Protein AF-A0A6A4Y5K9-F1 (afdb_monomer_lite)

Foldseek 3Di:
DDDDDDDDDDDDDDPDDDPDPVVVVVVVVVVVVVVCVVVVVVVVVVVVCVVQVQLVVDPNSDGPDDCLAPVQLVLQLVQVVCQPDVDDDDDCPDPVNDDPDDSPDPDRDHDHDPVSVVCCVPPPCPDPVSVVVVVVPDDPVCVVVPPDQDQAPDPVSPHGRHPDPVVNVVVVVD

Organism: NCBI:txid120398

Structure (mmCIF, N/CA/C/O backbone):
data_AF-A0A6A4Y5K9-F1
#
_entry.id   AF-A0A6A4Y5K9-F1
#
loop_
_atom_site.group_PDB
_atom_site.id
_atom_site.type_symbol
_atom_site.label_atom_id
_atom_site.label_alt_id
_atom_site.label_comp_id
_atom_site.label_asym_id
_atom_site.label_entity_id
_atom_site.label_seq_id
_atom_site.pdbx_PDB_ins_code
_atom_site.Cartn_x
_atom_site.Cartn_y
_atom_site.Cartn_z
_atom_site.occupancy
_atom_site.B_iso_or_equiv
_atom_site.auth_seq_id
_atom_site.auth_comp_id
_atom_site.auth_asym_id
_atom_site.auth_atom_id
_atom_site.pdbx_PDB_model_num
ATOM 1 N N . MET A 1 1 ? 105.546 -5.698 -70.465 1.00 41.09 1 MET A N 1
ATOM 2 C CA . MET A 1 1 ? 105.739 -4.348 -69.888 1.00 41.09 1 MET A CA 1
ATOM 3 C C . MET A 1 1 ? 104.359 -3.714 -69.902 1.00 41.09 1 MET A C 1
ATOM 5 O O . MET A 1 1 ? 103.814 -3.611 -70.984 1.00 41.09 1 MET A O 1
ATOM 9 N N . THR A 1 2 ? 103.658 -3.459 -68.803 1.00 39.28 2 THR A N 1
ATOM 10 C CA . THR A 1 2 ? 104.093 -3.050 -67.459 1.00 39.28 2 THR A CA 1
ATOM 11 C C . THR A 1 2 ? 102.957 -3.345 -66.461 1.00 39.28 2 THR A C 1
ATOM 13 O O . THR A 1 2 ? 101.793 -3.422 -66.842 1.00 39.28 2 THR A O 1
ATOM 16 N N . GLN A 1 3 ? 103.323 -3.563 -65.200 1.00 46.34 3 GLN A N 1
ATOM 17 C CA . GLN A 1 3 ? 102.483 -3.958 -64.063 1.00 46.34 3 GLN A CA 1
ATOM 18 C C . GLN A 1 3 ? 101.827 -2.758 -63.336 1.00 46.34 3 GLN A C 1
ATOM 20 O O . GLN A 1 3 ? 102.515 -1.760 -63.149 1.00 46.34 3 GLN A O 1
ATOM 25 N N . VAL A 1 4 ? 100.611 -2.990 -62.784 1.00 45.34 4 VAL A N 1
ATOM 26 C CA . VAL A 1 4 ? 100.118 -2.595 -61.419 1.00 45.34 4 VAL A CA 1
ATOM 27 C C . VAL A 1 4 ? 99.757 -1.093 -61.205 1.00 45.34 4 VAL A C 1
ATOM 29 O O . VAL A 1 4 ? 100.346 -0.268 -61.895 1.00 45.34 4 VAL A O 1
ATOM 32 N N . PRO A 1 5 ? 98.837 -0.670 -60.283 1.00 52.22 5 PRO A N 1
ATOM 33 C CA . PRO A 1 5 ? 98.146 -1.394 -59.196 1.00 52.22 5 PRO A CA 1
ATOM 34 C C . PRO A 1 5 ? 96.610 -1.268 -59.088 1.00 52.22 5 PRO A C 1
ATOM 36 O O . PRO A 1 5 ? 95.956 -0.359 -59.588 1.00 52.22 5 PRO A O 1
ATOM 39 N N . THR A 1 6 ? 96.091 -2.196 -58.288 1.00 55.81 6 THR A N 1
ATOM 40 C CA . THR A 1 6 ? 94.807 -2.243 -57.580 1.00 55.81 6 THR A CA 1
ATOM 41 C C . THR A 1 6 ? 94.675 -1.135 -56.520 1.00 55.81 6 THR A C 1
ATOM 43 O O . THR A 1 6 ? 95.623 -0.886 -55.777 1.00 55.81 6 THR A O 1
ATOM 46 N N . ILE A 1 7 ? 93.478 -0.553 -56.372 1.00 52.72 7 ILE A N 1
ATOM 47 C CA . ILE A 1 7 ? 93.057 0.242 -55.202 1.00 52.72 7 ILE A CA 1
ATOM 48 C C . ILE A 1 7 ? 91.777 -0.398 -54.632 1.00 52.72 7 ILE A C 1
ATOM 50 O O . ILE A 1 7 ? 90.826 -0.635 -55.373 1.00 52.72 7 ILE A O 1
ATOM 54 N N . GLN A 1 8 ? 91.778 -0.712 -53.332 1.00 55.00 8 GLN A N 1
ATOM 55 C CA . GLN A 1 8 ? 90.598 -1.107 -52.545 1.00 55.00 8 GLN A CA 1
ATOM 56 C C . GLN A 1 8 ? 90.021 0.094 -51.770 1.00 55.00 8 GLN A C 1
ATOM 58 O O . GLN A 1 8 ? 90.760 1.031 -51.479 1.00 55.00 8 GLN A O 1
ATOM 63 N N . ALA A 1 9 ? 88.755 -0.061 -51.342 1.00 48.28 9 ALA A N 1
ATOM 64 C CA . ALA A 1 9 ? 87.903 0.765 -50.458 1.00 48.28 9 ALA A CA 1
ATOM 65 C C . ALA A 1 9 ? 86.833 1.559 -51.237 1.00 48.28 9 ALA A C 1
ATOM 67 O O . ALA A 1 9 ? 87.146 2.132 -52.269 1.00 48.28 9 ALA A O 1
ATOM 68 N N . SER A 1 10 ? 85.552 1.602 -50.856 1.00 43.12 10 SER A N 1
ATOM 69 C CA . SER A 1 10 ? 84.905 1.465 -49.544 1.00 43.12 10 SER A CA 1
ATOM 70 C C . SER A 1 10 ? 83.624 0.616 -49.615 1.00 43.12 10 SER A C 1
ATOM 72 O O . SER A 1 10 ? 82.923 0.599 -50.623 1.00 43.12 10 SER A O 1
ATOM 74 N N . GLN A 1 11 ? 83.304 -0.098 -48.532 1.00 53.06 11 GLN A N 1
ATOM 75 C CA . GLN A 1 11 ? 81.946 -0.590 -48.299 1.00 53.06 11 GLN A CA 1
ATOM 76 C C . GLN A 1 11 ? 81.103 0.602 -47.847 1.00 53.06 11 GLN A C 1
ATOM 78 O O . GLN A 1 11 ? 81.235 1.041 -46.707 1.00 53.06 11 GLN A O 1
ATOM 83 N N . ASP A 1 12 ? 80.267 1.128 -48.736 1.00 51.44 12 ASP A N 1
ATOM 84 C CA . ASP A 1 12 ? 79.257 2.100 -48.340 1.00 51.44 12 ASP A CA 1
ATOM 85 C C . ASP A 1 12 ? 78.170 1.362 -47.551 1.00 51.44 12 ASP A C 1
ATOM 87 O O . ASP A 1 12 ? 77.472 0.475 -48.049 1.00 51.44 12 ASP A O 1
ATOM 91 N N . GLU A 1 13 ? 78.101 1.702 -46.269 1.00 56.97 13 GLU A N 1
ATOM 92 C CA . GLU A 1 13 ? 77.094 1.270 -45.314 1.00 56.97 13 GLU A CA 1
ATOM 93 C C . GLU A 1 13 ? 75.697 1.553 -45.883 1.00 56.97 13 GLU A C 1
ATOM 95 O O . GLU A 1 13 ? 75.308 2.699 -46.118 1.00 56.97 13 GLU A O 1
ATOM 100 N N . VAL A 1 14 ? 74.940 0.486 -46.150 1.00 57.69 14 VAL A N 1
ATOM 101 C CA . VAL A 1 14 ? 73.551 0.573 -46.606 1.00 57.69 14 VAL A CA 1
ATOM 102 C C . VAL A 1 14 ? 72.734 1.250 -45.506 1.00 57.69 14 VAL A C 1
ATOM 104 O O . VAL A 1 14 ? 72.374 0.628 -44.508 1.00 57.69 14 VAL A O 1
ATOM 107 N N . LEU A 1 15 ? 72.429 2.532 -45.701 1.00 56.19 15 LEU A N 1
ATOM 108 C CA . LEU A 1 15 ? 71.547 3.314 -44.841 1.00 56.19 15 LEU A CA 1
ATOM 109 C C . LEU A 1 15 ? 70.134 2.708 -44.870 1.00 56.19 15 LEU A C 1
ATOM 111 O O . LEU A 1 15 ? 69.336 2.980 -45.769 1.00 56.19 15 LEU A O 1
ATOM 115 N N . THR A 1 16 ? 69.803 1.870 -43.886 1.00 65.19 16 THR A N 1
ATOM 116 C CA . THR A 1 16 ? 68.438 1.360 -43.720 1.00 65.19 16 THR A CA 1
ATOM 117 C C . THR A 1 16 ? 67.509 2.495 -43.272 1.00 65.19 16 THR A C 1
ATOM 119 O O . THR A 1 16 ? 67.818 3.164 -42.282 1.00 65.19 16 THR A O 1
ATOM 122 N N . PRO A 1 17 ? 66.366 2.728 -43.944 1.00 62.72 17 PRO A N 1
ATOM 123 C CA . PRO A 1 17 ? 65.445 3.795 -43.568 1.00 62.72 17 PRO A CA 1
ATOM 124 C C . PRO A 1 17 ? 64.801 3.521 -42.195 1.00 62.72 17 PRO A C 1
ATOM 126 O O . PRO A 1 17 ? 64.526 2.365 -41.859 1.00 62.72 17 PRO A O 1
ATOM 129 N N . PRO A 1 18 ? 64.515 4.562 -41.390 1.00 60.66 18 PRO A N 1
ATOM 130 C CA . PRO A 1 18 ? 63.987 4.386 -40.043 1.00 60.66 18 PRO A CA 1
ATOM 131 C C . PRO A 1 18 ? 62.554 3.816 -40.066 1.00 60.66 18 PRO A C 1
ATOM 133 O O . PRO A 1 18 ? 61.700 4.321 -40.801 1.00 60.66 18 PRO A O 1
ATOM 136 N N . PRO A 1 19 ? 62.218 2.824 -39.220 1.00 59.88 19 PRO A N 1
ATOM 137 C CA . PRO A 1 19 ? 60.857 2.305 -39.107 1.00 59.88 19 PRO A CA 1
ATOM 138 C C . PRO A 1 19 ? 59.984 3.253 -38.262 1.00 59.88 19 PRO A C 1
ATOM 140 O O . PRO A 1 19 ? 59.742 3.004 -37.082 1.00 59.88 19 PRO A O 1
ATOM 143 N N . SER A 1 20 ? 59.507 4.366 -38.832 1.00 57.56 20 SER A N 1
ATOM 144 C CA . SER A 1 20 ? 58.765 5.394 -38.070 1.00 57.56 20 SER A CA 1
ATOM 145 C C . SER A 1 20 ? 57.288 5.569 -38.458 1.00 57.56 20 SER A C 1
ATOM 147 O O . SER A 1 20 ? 56.486 6.006 -37.633 1.00 57.56 20 SER A O 1
ATOM 149 N N . THR A 1 21 ? 56.859 5.160 -39.653 1.00 59.59 21 THR A N 1
ATOM 150 C CA . THR A 1 21 ? 55.496 5.428 -40.161 1.00 59.59 21 THR A CA 1
ATOM 151 C C . THR A 1 21 ? 54.442 4.418 -39.695 1.00 59.59 21 THR A C 1
ATOM 153 O O . THR A 1 21 ? 53.303 4.781 -39.391 1.00 59.59 21 THR A O 1
ATOM 156 N N . THR A 1 22 ? 54.798 3.138 -39.572 1.00 60.94 22 THR A N 1
ATOM 157 C CA . THR A 1 22 ? 53.847 2.059 -39.235 1.00 60.94 22 THR A CA 1
ATOM 158 C C . THR A 1 22 ? 53.413 2.087 -37.766 1.00 60.94 22 THR A C 1
ATOM 160 O O . THR A 1 22 ? 52.283 1.710 -37.447 1.00 60.94 22 THR A O 1
ATOM 163 N N . ARG A 1 23 ? 54.289 2.567 -36.871 1.00 65.31 23 ARG A N 1
ATOM 164 C CA . ARG A 1 23 ? 54.019 2.714 -35.430 1.00 65.31 23 ARG A CA 1
ATOM 165 C C . ARG A 1 23 ? 52.990 3.813 -35.163 1.00 65.31 23 ARG A C 1
ATOM 167 O O . ARG A 1 23 ? 52.046 3.586 -34.411 1.00 65.31 23 ARG A O 1
ATOM 174 N N . ASN A 1 24 ? 53.113 4.946 -35.855 1.00 72.62 24 ASN A N 1
ATOM 175 C CA . ASN A 1 24 ? 52.192 6.076 -35.723 1.00 72.62 24 ASN A CA 1
ATOM 176 C C . ASN A 1 24 ? 50.777 5.703 -36.186 1.00 72.62 24 ASN A C 1
ATOM 178 O O . ASN A 1 24 ? 49.816 5.957 -35.468 1.00 72.62 24 ASN A O 1
ATOM 182 N N . ARG A 1 25 ? 50.629 4.985 -37.312 1.00 79.50 25 ARG A N 1
ATOM 183 C CA . ARG A 1 25 ? 49.310 4.515 -37.784 1.00 79.50 25 ARG A CA 1
ATOM 184 C C . ARG A 1 25 ? 48.606 3.604 -36.771 1.00 79.50 25 ARG A C 1
ATOM 186 O O . ARG A 1 25 ? 47.407 3.743 -36.555 1.00 79.50 25 ARG A O 1
ATOM 193 N N . ARG A 1 26 ? 49.342 2.687 -36.131 1.00 81.62 26 ARG A N 1
ATOM 194 C CA . ARG A 1 26 ? 48.795 1.786 -35.098 1.00 81.62 26 ARG A CA 1
ATOM 195 C C . ARG A 1 26 ? 48.367 2.545 -33.838 1.00 81.62 26 ARG A C 1
ATOM 197 O O . ARG A 1 26 ? 47.316 2.232 -33.287 1.00 81.62 26 ARG A O 1
ATOM 204 N N . LEU A 1 27 ? 49.137 3.558 -33.433 1.00 82.06 27 LEU A N 1
ATOM 205 C CA . LEU A 1 27 ? 48.790 4.460 -32.329 1.00 82.06 27 LEU A CA 1
ATOM 206 C C . LEU A 1 27 ? 47.502 5.238 -32.624 1.00 82.06 27 LEU A 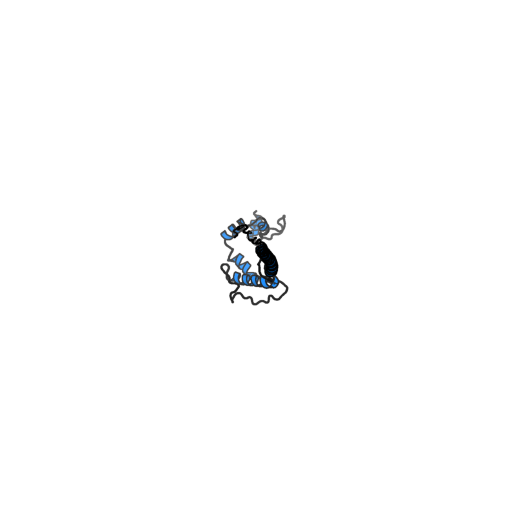C 1
ATOM 208 O O . LEU A 1 27 ? 46.583 5.197 -31.812 1.00 82.06 27 LEU A O 1
ATOM 212 N N . TYR A 1 28 ? 47.380 5.858 -33.802 1.00 86.88 28 TYR A N 1
ATOM 213 C CA . TYR A 1 28 ? 46.161 6.584 -34.181 1.00 86.88 28 TYR A CA 1
ATOM 214 C C . TYR A 1 28 ? 44.924 5.676 -34.233 1.00 86.88 28 TYR A C 1
ATOM 216 O O . TYR A 1 28 ? 43.871 6.058 -33.731 1.00 86.88 28 TYR A O 1
ATOM 224 N N . ILE A 1 29 ? 45.042 4.453 -34.765 1.00 90.50 29 ILE A N 1
ATOM 225 C CA . ILE A 1 29 ? 43.941 3.471 -34.751 1.00 90.50 29 ILE A CA 1
ATOM 226 C C . ILE A 1 29 ? 43.542 3.113 -33.310 1.00 90.50 29 ILE A C 1
ATOM 228 O O . ILE A 1 29 ? 42.354 3.015 -33.008 1.00 90.50 29 ILE A O 1
ATOM 232 N N . GLY A 1 30 ? 44.516 2.937 -32.411 1.00 90.12 30 GLY A N 1
ATOM 233 C CA . GLY A 1 30 ? 44.261 2.702 -30.988 1.00 90.12 30 GLY A CA 1
ATOM 234 C C . GLY A 1 30 ? 43.508 3.857 -30.323 1.00 90.12 30 GLY A C 1
ATOM 235 O O . GLY A 1 30 ? 42.524 3.618 -29.626 1.00 90.12 30 GLY A O 1
ATOM 236 N N . VAL A 1 31 ? 43.915 5.100 -30.601 1.00 93.12 31 VAL A N 1
ATOM 237 C CA . VAL A 1 31 ? 43.267 6.318 -30.084 1.00 93.12 31 VAL A CA 1
ATOM 238 C C . VAL A 1 31 ? 41.817 6.420 -30.558 1.00 93.12 31 VAL A C 1
ATOM 240 O O . VAL A 1 31 ? 40.924 6.617 -29.737 1.00 93.12 31 VAL A O 1
ATOM 243 N N . TRP A 1 32 ? 41.553 6.212 -31.851 1.00 95.50 32 TRP A N 1
ATOM 244 C CA . TRP A 1 32 ? 40.189 6.247 -32.391 1.00 95.50 32 TRP A CA 1
ATOM 245 C C . TRP A 1 32 ? 39.291 5.155 -31.811 1.00 95.50 32 TRP A C 1
ATOM 247 O O . TRP A 1 32 ? 38.136 5.424 -31.489 1.00 95.50 32 TRP A O 1
ATOM 257 N N . ARG A 1 33 ? 39.815 3.937 -31.623 1.00 96.00 33 ARG A N 1
ATOM 258 C CA . ARG A 1 33 ? 39.072 2.850 -30.966 1.00 96.00 33 ARG A CA 1
ATOM 259 C C . ARG A 1 33 ? 38.735 3.190 -29.517 1.00 96.00 33 ARG A C 1
ATOM 261 O O . ARG A 1 33 ? 37.613 2.934 -29.094 1.00 96.00 33 ARG A O 1
ATOM 268 N N . GLY A 1 34 ? 39.676 3.782 -28.780 1.00 95.62 34 GLY A N 1
ATOM 269 C CA . GLY A 1 34 ? 39.446 4.249 -27.413 1.00 95.62 34 GLY A CA 1
ATOM 270 C C . GLY A 1 34 ? 38.386 5.349 -27.352 1.00 95.62 34 GLY A C 1
ATOM 271 O O . GLY A 1 34 ? 37.455 5.260 -26.558 1.00 95.62 34 GLY A O 1
ATOM 272 N N . PHE A 1 35 ? 38.473 6.340 -28.242 1.00 96.94 35 PHE A N 1
ATOM 273 C CA . PHE A 1 35 ? 37.487 7.416 -28.325 1.00 96.94 35 PHE A CA 1
ATOM 274 C C . PHE A 1 35 ? 36.087 6.888 -28.663 1.00 96.94 35 PHE A C 1
ATOM 276 O O . PHE A 1 35 ? 35.125 7.211 -27.971 1.00 96.94 35 PHE A O 1
ATOM 283 N N . ALA A 1 36 ? 35.976 6.019 -29.672 1.00 97.06 36 ALA A N 1
ATOM 284 C CA . ALA A 1 36 ? 34.712 5.391 -30.048 1.00 97.06 36 ALA A CA 1
ATOM 285 C C . ALA A 1 36 ? 34.126 4.544 -28.907 1.00 97.06 36 ALA A C 1
ATOM 287 O O . ALA A 1 36 ? 32.920 4.579 -28.680 1.00 97.06 36 ALA A O 1
ATOM 288 N N . TYR A 1 37 ? 34.972 3.827 -28.161 1.00 97.25 37 TYR A N 1
ATOM 289 C CA . TYR A 1 37 ? 34.548 3.061 -26.990 1.00 97.25 37 TYR A CA 1
ATOM 290 C C . TYR A 1 37 ? 33.982 3.960 -25.884 1.00 97.25 37 TYR A C 1
ATOM 292 O O . TYR A 1 37 ? 32.905 3.675 -25.362 1.00 97.25 37 TYR A O 1
ATOM 300 N N . VAL A 1 38 ? 34.671 5.055 -25.541 1.00 98.06 38 VAL A N 1
ATOM 301 C CA . VAL A 1 38 ? 34.215 5.990 -24.498 1.00 98.06 38 VAL A CA 1
ATOM 302 C C . VAL A 1 38 ? 32.925 6.687 -24.923 1.00 98.06 38 VAL A C 1
ATOM 304 O O . VAL A 1 38 ? 31.975 6.727 -24.144 1.00 98.06 38 VAL A O 1
ATOM 307 N N . LEU A 1 39 ? 32.856 7.180 -26.163 1.00 98.00 39 LEU A N 1
ATOM 308 C CA . LEU A 1 39 ? 31.658 7.835 -26.684 1.00 98.00 39 LEU A CA 1
ATOM 309 C C . LEU A 1 39 ? 30.472 6.865 -26.741 1.00 98.00 39 LEU A C 1
ATOM 311 O O . LEU A 1 39 ? 29.385 7.205 -26.286 1.00 98.00 39 LEU A O 1
ATOM 315 N N . GLY A 1 40 ? 30.692 5.644 -27.234 1.00 98.19 40 GLY A N 1
ATOM 316 C CA . GLY A 1 40 ? 29.677 4.594 -27.243 1.00 98.19 40 GLY A CA 1
ATOM 317 C C . GLY A 1 40 ? 29.202 4.241 -25.835 1.00 98.19 40 GLY A C 1
ATOM 318 O O . GLY A 1 40 ? 28.002 4.163 -25.604 1.00 98.19 40 GLY A O 1
ATOM 319 N N . SER A 1 41 ? 30.120 4.120 -24.872 1.00 97.75 41 SER A N 1
ATOM 320 C CA . SER A 1 41 ? 29.773 3.863 -23.468 1.00 97.75 41 SER A CA 1
ATOM 321 C C . SER A 1 41 ? 28.937 4.995 -22.868 1.00 97.75 41 SER A C 1
ATOM 323 O O . SER A 1 41 ? 27.948 4.723 -22.197 1.00 97.75 41 SER A O 1
ATOM 325 N N . LEU A 1 42 ? 29.282 6.258 -23.143 1.00 98.00 42 LEU A N 1
ATOM 326 C CA . LEU A 1 42 ? 28.505 7.418 -22.691 1.00 98.00 42 LEU A CA 1
ATOM 327 C C . LEU A 1 42 ? 27.096 7.428 -23.291 1.00 98.00 42 LEU A C 1
ATOM 329 O O . LEU A 1 42 ? 26.127 7.621 -22.561 1.00 98.00 42 LEU A O 1
ATOM 333 N N . VAL A 1 43 ? 26.968 7.175 -24.597 1.00 98.19 43 VAL A N 1
ATOM 334 C CA . VAL A 1 43 ? 25.661 7.087 -25.266 1.00 98.19 43 VAL A CA 1
ATOM 335 C C . VAL A 1 43 ? 24.832 5.946 -24.681 1.00 98.19 43 VAL A C 1
ATOM 337 O O . VAL A 1 43 ? 23.672 6.164 -24.342 1.00 98.19 43 VAL A O 1
ATOM 340 N N . CYS A 1 44 ? 25.420 4.762 -24.493 1.00 97.81 44 CYS A N 1
ATOM 341 C CA . CYS A 1 44 ? 24.750 3.633 -23.850 1.00 97.81 44 CYS A CA 1
ATOM 342 C C . CYS A 1 44 ? 24.276 3.981 -22.434 1.00 97.81 44 CYS A C 1
ATOM 344 O O . CYS A 1 44 ? 23.141 3.663 -22.092 1.00 97.81 44 CYS A O 1
ATOM 346 N N . SER A 1 45 ? 25.093 4.678 -21.638 1.00 97.25 45 SER A N 1
ATOM 347 C CA . SER A 1 45 ? 24.700 5.151 -20.305 1.00 97.25 45 SER A CA 1
ATOM 348 C C . SER A 1 45 ? 23.512 6.113 -20.363 1.00 97.25 45 SER A C 1
ATOM 350 O O . SER A 1 45 ? 22.566 5.957 -19.596 1.00 97.25 45 SER A O 1
ATOM 352 N N . CYS A 1 46 ? 23.509 7.070 -21.296 1.00 97.06 46 CYS A N 1
ATOM 353 C CA . CYS A 1 46 ? 22.378 7.983 -21.473 1.00 97.06 46 CYS A CA 1
ATOM 354 C C . CYS A 1 46 ? 21.102 7.240 -21.898 1.00 97.06 46 CYS A C 1
ATOM 356 O O . CYS A 1 46 ? 20.040 7.469 -21.327 1.00 97.06 46 CYS A O 1
ATOM 358 N N . VAL A 1 47 ? 21.203 6.320 -22.864 1.00 97.44 47 VAL A N 1
ATOM 359 C CA . VAL A 1 47 ? 20.070 5.496 -23.319 1.00 97.44 47 VAL A CA 1
ATOM 360 C C . VAL A 1 47 ? 19.532 4.630 -22.180 1.00 97.44 47 VAL A C 1
ATOM 362 O O . VAL A 1 47 ? 18.321 4.514 -22.017 1.00 97.44 47 VAL A O 1
ATOM 365 N N . TYR A 1 48 ? 20.414 4.066 -21.356 1.00 95.94 48 TYR A N 1
ATOM 366 C CA . TYR A 1 48 ? 20.033 3.252 -20.207 1.00 95.94 48 TYR A CA 1
ATOM 367 C C . TYR A 1 48 ? 19.191 4.034 -19.190 1.00 95.94 48 TYR A C 1
ATOM 369 O O . TYR A 1 48 ? 18.190 3.512 -18.704 1.00 95.94 48 TYR A O 1
ATOM 377 N N . LEU A 1 49 ? 19.529 5.302 -18.924 1.00 95.12 49 LEU A N 1
ATOM 378 C CA . LEU A 1 49 ? 18.729 6.154 -18.038 1.00 95.12 49 LEU A CA 1
ATOM 379 C C . LEU A 1 49 ? 17.318 6.406 -18.587 1.00 95.12 49 LEU A C 1
ATOM 381 O O . LEU A 1 49 ? 16.362 6.357 -17.821 1.00 95.12 49 LEU A O 1
ATOM 385 N N . VAL A 1 50 ? 17.169 6.598 -19.902 1.00 95.25 50 VAL A N 1
ATOM 386 C CA . VAL A 1 50 ? 15.850 6.772 -20.544 1.00 95.25 50 VAL A CA 1
ATOM 387 C C . VAL A 1 50 ? 15.012 5.494 -20.456 1.00 95.25 50 VAL A C 1
ATOM 389 O O . VAL A 1 50 ? 13.808 5.546 -20.225 1.00 95.25 50 VAL A O 1
ATOM 392 N N . VAL A 1 51 ? 15.639 4.324 -20.601 1.00 94.75 51 VAL A N 1
ATOM 393 C CA . VAL A 1 51 ? 14.948 3.032 -20.450 1.00 94.75 51 VAL A CA 1
ATOM 394 C C . VAL A 1 51 ? 14.465 2.820 -19.012 1.00 94.75 51 VAL A C 1
ATOM 396 O O . VAL A 1 51 ? 13.397 2.244 -18.800 1.00 94.75 51 VAL A O 1
ATOM 399 N N . LEU A 1 52 ? 15.234 3.287 -18.028 1.00 94.00 52 LEU A N 1
ATOM 400 C CA . LEU A 1 52 ? 14.922 3.136 -16.608 1.00 94.00 52 LEU A CA 1
ATOM 401 C C . LEU A 1 52 ? 13.939 4.173 -16.059 1.00 94.00 52 LEU A C 1
ATOM 403 O O . LEU A 1 52 ? 13.245 3.874 -15.089 1.00 94.00 52 LEU A O 1
ATOM 407 N N . GLU A 1 53 ? 13.864 5.360 -16.663 1.00 94.31 53 GLU A N 1
ATOM 408 C CA . GLU A 1 53 ? 12.975 6.458 -16.261 1.00 94.31 53 GLU A CA 1
ATOM 409 C C . GLU A 1 53 ? 11.557 5.997 -15.869 1.00 94.31 53 GLU A C 1
ATOM 411 O O . GLU A 1 53 ? 11.136 6.294 -14.749 1.00 94.31 53 GLU A O 1
ATOM 416 N N . PRO A 1 54 ? 10.808 5.232 -16.695 1.00 93.19 54 PRO A N 1
ATOM 417 C CA . PRO A 1 54 ? 9.441 4.860 -16.343 1.00 93.19 54 PRO A CA 1
ATOM 418 C C . PRO A 1 54 ? 9.357 3.954 -15.112 1.00 93.19 54 PRO A C 1
ATOM 420 O O . PRO A 1 54 ? 8.347 4.003 -14.411 1.00 93.19 54 PRO A O 1
ATOM 423 N N . ALA A 1 55 ? 10.373 3.125 -14.855 1.00 92.50 55 ALA A N 1
ATOM 424 C CA . ALA A 1 55 ? 10.426 2.262 -13.678 1.00 92.50 55 ALA A CA 1
ATOM 425 C C . ALA A 1 55 ? 10.759 3.076 -12.421 1.00 92.50 55 ALA A C 1
ATOM 427 O O . ALA A 1 55 ? 10.080 2.930 -11.411 1.00 92.50 55 ALA A O 1
ATOM 428 N N . PHE A 1 56 ? 11.730 3.991 -12.501 1.00 92.19 56 PHE A N 1
ATOM 429 C CA . PHE A 1 56 ? 12.126 4.854 -11.380 1.00 92.19 56 PHE A CA 1
ATOM 430 C C . PHE A 1 56 ? 11.220 6.067 -11.151 1.00 92.19 56 PHE A C 1
ATOM 432 O O . PHE A 1 56 ? 11.470 6.853 -10.242 1.00 92.19 56 PHE A O 1
ATOM 439 N N . ALA A 1 57 ? 10.132 6.200 -11.909 1.00 92.38 57 ALA A N 1
ATOM 440 C CA . ALA A 1 57 ? 9.104 7.203 -11.650 1.00 92.38 57 ALA A CA 1
ATOM 441 C C . ALA A 1 57 ? 8.374 6.998 -10.302 1.00 92.38 57 ALA A C 1
ATOM 443 O O . ALA A 1 57 ? 7.597 7.857 -9.891 1.00 92.38 57 ALA A O 1
ATOM 444 N N . ASN A 1 58 ? 8.575 5.858 -9.630 1.00 90.88 58 ASN A N 1
ATOM 44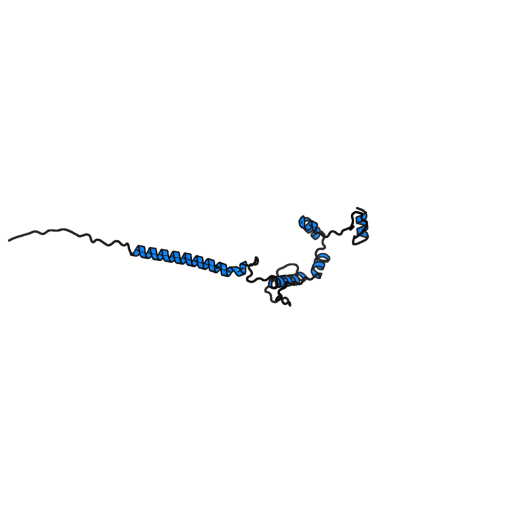5 C CA . ASN A 1 58 ? 8.027 5.545 -8.312 1.00 90.88 58 ASN A CA 1
ATOM 446 C C . ASN A 1 58 ? 8.976 4.648 -7.500 1.00 90.88 58 ASN A C 1
ATOM 448 O O . ASN A 1 58 ? 9.805 3.925 -8.056 1.00 90.88 58 ASN A O 1
ATOM 452 N N . ASP A 1 59 ? 8.780 4.635 -6.181 1.00 92.19 59 ASP A N 1
ATOM 453 C CA . ASP A 1 59 ? 9.582 3.842 -5.237 1.00 92.19 59 ASP A CA 1
ATOM 454 C C . ASP A 1 59 ? 9.355 2.323 -5.356 1.00 92.19 59 ASP A C 1
ATOM 456 O O . ASP A 1 59 ? 10.116 1.539 -4.793 1.00 92.19 59 ASP A O 1
ATOM 460 N N . PHE A 1 60 ? 8.336 1.886 -6.107 1.00 90.44 60 PHE A N 1
ATOM 461 C CA . PHE A 1 60 ? 8.055 0.466 -6.350 1.00 90.44 60 PHE A CA 1
ATOM 462 C C . PHE A 1 60 ? 8.833 -0.109 -7.540 1.00 90.44 60 PHE A C 1
ATOM 464 O O . PHE A 1 60 ? 8.733 -1.305 -7.808 1.00 90.44 60 PHE A O 1
ATOM 471 N N . TRP A 1 61 ? 9.568 0.732 -8.278 1.00 91.62 61 TRP A N 1
ATOM 472 C CA . TRP A 1 61 ? 10.272 0.368 -9.514 1.00 91.62 61 TRP A CA 1
ATOM 473 C C . TRP A 1 61 ? 9.349 -0.262 -10.570 1.00 91.62 61 TRP A C 1
ATOM 475 O O . TRP A 1 61 ? 9.774 -1.036 -11.431 1.00 91.62 61 TRP A O 1
ATOM 485 N N . TRP A 1 62 ? 8.058 0.071 -10.508 1.00 91.62 62 TRP A N 1
ATOM 486 C CA . TRP A 1 62 ? 7.033 -0.482 -11.379 1.00 91.62 62 TRP A CA 1
ATOM 487 C C . TRP A 1 62 ? 6.734 0.504 -12.503 1.00 91.62 62 TRP A C 1
ATOM 489 O O . TRP A 1 62 ? 6.117 1.551 -12.301 1.00 91.62 62 TRP A O 1
ATOM 499 N N . ALA A 1 63 ? 7.158 0.161 -13.719 1.00 93.25 63 ALA A N 1
ATOM 500 C CA . ALA A 1 63 ? 6.927 1.000 -14.885 1.00 93.25 63 ALA A CA 1
ATOM 501 C C . ALA A 1 63 ? 5.436 1.319 -15.096 1.00 93.25 63 ALA A C 1
ATOM 503 O O . ALA A 1 63 ? 4.605 0.412 -15.155 1.00 93.25 63 ALA A O 1
ATOM 504 N N . LYS A 1 64 ? 5.118 2.611 -15.269 1.00 90.62 64 LYS A N 1
ATOM 505 C CA . LYS A 1 64 ? 3.749 3.122 -15.502 1.00 90.62 64 LYS A CA 1
ATOM 506 C C . LYS A 1 64 ? 2.759 2.806 -14.371 1.00 90.62 64 LYS A C 1
ATOM 508 O O . LYS A 1 64 ? 1.554 2.692 -14.612 1.00 90.62 64 LYS A O 1
ATOM 513 N N . TYR A 1 65 ? 3.258 2.677 -13.144 1.00 90.50 65 TYR A N 1
ATOM 514 C CA . TYR A 1 65 ? 2.417 2.530 -11.965 1.00 90.50 65 TYR A CA 1
ATOM 515 C C . TYR A 1 65 ? 1.395 3.665 -11.860 1.00 90.50 65 TYR A C 1
ATOM 517 O O . TYR A 1 65 ? 1.697 4.829 -12.119 1.00 90.50 65 TYR A O 1
ATOM 525 N N . ASN A 1 66 ? 0.179 3.315 -11.446 1.00 89.00 66 ASN A N 1
ATOM 526 C CA . ASN A 1 66 ? -0.892 4.277 -11.231 1.00 89.00 66 ASN A CA 1
ATOM 527 C C . ASN A 1 66 ? -1.578 3.980 -9.899 1.00 89.00 66 ASN A C 1
ATOM 529 O O . ASN A 1 66 ? -2.091 2.876 -9.704 1.00 89.00 66 ASN A O 1
ATOM 533 N N . ALA A 1 67 ? -1.627 4.980 -9.020 1.00 87.12 67 ALA A N 1
ATOM 534 C CA . ALA A 1 67 ? -2.275 4.885 -7.721 1.00 87.12 67 ALA A CA 1
ATOM 535 C C . ALA A 1 67 ? -3.792 4.638 -7.822 1.00 87.12 67 ALA A C 1
ATOM 537 O O . ALA A 1 67 ? -4.363 3.945 -6.987 1.00 87.12 67 ALA A O 1
ATOM 538 N N . THR A 1 68 ? -4.469 5.152 -8.851 1.00 87.12 68 THR A N 1
ATOM 539 C CA . THR A 1 68 ? -5.924 4.948 -8.974 1.00 87.12 68 THR A CA 1
ATOM 540 C C . THR A 1 68 ? -6.276 3.541 -9.444 1.00 87.12 68 THR A C 1
ATOM 542 O O . THR A 1 68 ? -7.346 3.043 -9.111 1.00 87.12 68 THR A O 1
ATOM 545 N N . GLY A 1 69 ? -5.374 2.903 -10.196 1.00 89.75 69 GLY A N 1
ATOM 546 C CA . GLY A 1 69 ? -5.604 1.598 -10.804 1.00 89.75 69 GLY A CA 1
ATOM 547 C C . GLY A 1 69 ? -4.843 0.471 -10.120 1.00 89.75 69 GLY A C 1
ATOM 548 O O . GLY A 1 69 ? -5.418 -0.354 -9.417 1.00 89.75 69 GLY A O 1
ATOM 549 N N . HIS A 1 70 ? -3.525 0.455 -10.316 1.00 90.19 70 HIS A N 1
ATOM 550 C CA . HIS A 1 70 ? -2.635 -0.602 -9.839 1.00 90.19 70 HIS A CA 1
ATOM 551 C C . HIS A 1 70 ? -2.610 -0.692 -8.309 1.00 90.19 70 HIS A C 1
ATOM 553 O O . HIS A 1 70 ? -2.727 -1.784 -7.756 1.00 90.19 70 HIS A O 1
ATOM 559 N N . GLN A 1 71 ? -2.504 0.448 -7.617 1.00 90.44 71 GLN A N 1
ATOM 560 C CA . GLN A 1 71 ? -2.515 0.454 -6.151 1.00 90.44 71 GLN A CA 1
ATOM 561 C C . GLN A 1 71 ? -3.861 0.004 -5.598 1.00 90.44 71 GLN A C 1
ATOM 563 O O . GLN A 1 71 ? -3.901 -0.801 -4.675 1.00 90.44 71 GLN A O 1
ATOM 568 N N . ALA A 1 72 ? -4.956 0.520 -6.160 1.00 92.00 72 ALA A N 1
ATOM 569 C CA . ALA A 1 72 ? -6.296 0.186 -5.702 1.00 92.00 72 ALA A CA 1
ATOM 570 C C . ALA A 1 72 ? -6.589 -1.314 -5.873 1.00 92.00 72 ALA A C 1
ATOM 572 O O . ALA A 1 72 ? -7.071 -1.945 -4.935 1.00 92.00 72 ALA A O 1
ATOM 573 N N . LEU A 1 73 ? -6.199 -1.900 -7.012 1.00 90.50 73 LEU A N 1
ATOM 574 C CA . LEU A 1 73 ? -6.286 -3.342 -7.250 1.00 90.50 73 LEU A CA 1
ATOM 575 C C . LEU A 1 73 ? -5.503 -4.145 -6.207 1.00 90.50 73 LEU A C 1
ATOM 577 O O . LEU A 1 73 ? -6.040 -5.093 -5.637 1.00 90.50 73 LEU A O 1
ATOM 581 N N . LEU A 1 74 ? -4.245 -3.773 -5.943 1.00 91.75 74 LEU A N 1
ATOM 582 C CA . LEU A 1 74 ? -3.436 -4.468 -4.941 1.00 91.75 74 LEU A CA 1
ATOM 583 C C . LEU A 1 74 ? -4.077 -4.389 -3.553 1.00 91.75 74 LEU A C 1
ATOM 585 O O . LEU A 1 74 ? -4.190 -5.410 -2.879 1.00 91.75 74 LEU A O 1
ATOM 589 N N . VAL A 1 75 ? -4.522 -3.201 -3.138 1.00 92.25 75 VAL A N 1
ATOM 590 C CA . VAL A 1 75 ? -5.174 -3.004 -1.837 1.00 92.25 75 VAL A CA 1
ATOM 591 C C . VAL A 1 75 ? -6.424 -3.875 -1.713 1.00 92.25 75 VAL A C 1
ATOM 593 O O . VAL A 1 75 ? -6.589 -4.543 -0.695 1.00 92.25 75 VAL A O 1
ATOM 596 N N . ASP A 1 76 ? -7.266 -3.932 -2.743 1.00 91.81 76 ASP A N 1
ATOM 597 C CA . ASP A 1 76 ? -8.490 -4.737 -2.712 1.00 91.81 76 ASP A CA 1
ATOM 598 C C . ASP A 1 76 ? -8.191 -6.244 -2.672 1.00 91.81 76 ASP A C 1
ATOM 600 O O . ASP A 1 76 ? -8.824 -6.975 -1.906 1.00 91.81 76 ASP A O 1
ATOM 604 N N . LEU A 1 77 ? -7.181 -6.716 -3.415 1.00 92.06 77 LEU A N 1
ATOM 605 C CA . LEU A 1 77 ? -6.722 -8.107 -3.340 1.00 92.06 77 LEU A CA 1
ATOM 606 C C . LEU A 1 77 ? -6.280 -8.482 -1.920 1.00 92.06 77 LEU A C 1
ATOM 608 O O . LEU A 1 77 ? -6.681 -9.530 -1.404 1.00 92.06 77 LEU A O 1
ATOM 612 N N . PHE A 1 78 ? -5.493 -7.620 -1.270 1.00 90.94 78 PHE A N 1
ATOM 613 C CA . PHE A 1 78 ? -5.078 -7.837 0.115 1.00 90.94 78 PHE A CA 1
ATOM 614 C C . PHE A 1 78 ? -6.263 -7.789 1.079 1.00 90.94 78 PHE A C 1
ATOM 616 O O . PHE A 1 78 ? -6.385 -8.681 1.916 1.00 90.94 78 PHE A O 1
ATOM 623 N N . ASN A 1 79 ? -7.167 -6.816 0.941 1.00 90.44 79 ASN A N 1
ATOM 624 C CA . ASN A 1 79 ? -8.349 -6.704 1.796 1.00 90.44 79 ASN A CA 1
ATOM 625 C C . ASN A 1 79 ? -9.231 -7.956 1.720 1.00 90.44 79 ASN A C 1
ATOM 627 O O . ASN A 1 79 ? -9.714 -8.418 2.751 1.00 90.44 79 ASN A O 1
ATOM 631 N N . ILE A 1 80 ? -9.402 -8.544 0.532 1.00 89.19 80 ILE A N 1
ATOM 632 C CA . ILE A 1 80 ? -10.139 -9.804 0.360 1.00 89.19 80 ILE A CA 1
ATOM 633 C C . ILE A 1 80 ? -9.406 -10.960 1.046 1.00 89.19 80 ILE A C 1
ATOM 635 O O . ILE A 1 80 ? -10.027 -11.759 1.749 1.00 89.19 80 ILE A O 1
ATOM 639 N N . LYS A 1 81 ? -8.085 -11.067 0.866 1.00 89.81 81 LYS A N 1
ATOM 640 C CA . LYS A 1 81 ? -7.315 -12.176 1.444 1.00 89.81 81 LYS A CA 1
ATOM 641 C C . LYS A 1 81 ? -7.234 -12.118 2.960 1.00 89.81 81 LYS A C 1
ATOM 643 O O . LYS A 1 81 ? -7.424 -13.161 3.585 1.00 89.81 81 LYS A O 1
ATOM 648 N N . LEU A 1 82 ? -7.061 -10.931 3.535 1.00 89.25 82 LEU A N 1
ATOM 649 C CA . LEU A 1 82 ? -6.977 -10.720 4.981 1.00 89.25 82 LEU A CA 1
ATOM 650 C C . LEU A 1 82 ? -8.214 -11.232 5.732 1.00 89.25 82 LEU A C 1
ATOM 652 O O . LEU A 1 82 ? -8.076 -11.741 6.838 1.00 89.25 82 LEU A O 1
ATOM 656 N N . VAL A 1 83 ? -9.400 -11.198 5.114 1.00 85.81 83 VAL A N 1
ATOM 657 C CA . VAL A 1 83 ? -10.628 -11.760 5.709 1.00 85.81 83 VAL A CA 1
ATOM 658 C C . VAL A 1 83 ? -10.539 -13.277 5.912 1.00 85.81 83 VAL A C 1
ATOM 660 O O . VAL A 1 83 ? -11.125 -13.811 6.848 1.00 85.81 83 VAL A O 1
ATOM 663 N N . THR A 1 84 ? -9.828 -13.985 5.033 1.00 83.75 84 THR A N 1
ATOM 664 C CA . THR A 1 84 ? -9.752 -15.460 5.040 1.00 83.75 84 THR A CA 1
ATOM 665 C C . THR A 1 84 ? -8.436 -16.006 5.579 1.00 83.75 84 THR A C 1
ATOM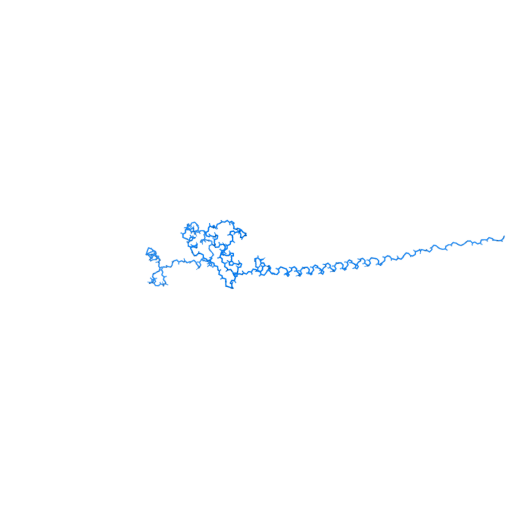 667 O O . THR A 1 84 ? -8.374 -17.150 6.023 1.00 83.75 84 THR A O 1
ATOM 670 N N . GLN A 1 85 ? -7.372 -15.211 5.509 1.00 84.12 85 GLN A N 1
ATOM 671 C CA . GLN A 1 85 ? -6.017 -15.624 5.816 1.00 84.12 85 GLN A CA 1
ATOM 672 C C . GLN A 1 85 ? -5.253 -14.438 6.407 1.00 84.12 85 GLN A C 1
ATOM 674 O O . GLN A 1 85 ? -4.775 -13.567 5.683 1.00 84.12 85 GLN A O 1
ATOM 679 N N . ALA A 1 86 ? -5.105 -14.438 7.733 1.00 80.81 86 ALA A N 1
ATOM 680 C CA . ALA A 1 86 ? -4.357 -13.401 8.440 1.00 80.81 86 ALA A CA 1
ATOM 681 C C . ALA A 1 86 ? -2.837 -13.502 8.207 1.00 80.81 86 ALA A C 1
ATOM 683 O O . ALA A 1 86 ? -2.154 -12.484 8.172 1.00 80.81 86 ALA A O 1
ATOM 684 N N . ASN A 1 87 ? -2.311 -14.722 8.017 1.00 83.62 87 ASN A N 1
ATOM 685 C CA . ASN A 1 87 ? -0.875 -14.994 7.906 1.00 83.62 87 ASN A CA 1
ATOM 686 C C . ASN A 1 87 ? -0.549 -15.934 6.736 1.00 83.62 87 ASN A C 1
ATOM 688 O O . ASN A 1 87 ? -1.289 -16.876 6.445 1.00 83.62 87 ASN A O 1
ATOM 692 N N . GLY A 1 88 ? 0.616 -15.735 6.116 1.00 88.19 88 GLY A N 1
ATOM 693 C CA . GLY A 1 88 ? 1.173 -16.621 5.091 1.00 88.19 88 GLY A CA 1
ATOM 694 C C . GLY A 1 88 ? 1.584 -15.882 3.822 1.00 88.19 88 GLY A C 1
ATOM 695 O O . GLY A 1 88 ? 1.682 -14.657 3.804 1.00 88.19 88 GLY A O 1
ATOM 696 N N . THR A 1 89 ? 1.857 -16.644 2.765 1.00 89.19 89 THR A N 1
ATOM 697 C CA . THR A 1 89 ? 2.202 -16.104 1.447 1.00 89.19 89 THR A CA 1
ATOM 698 C C . THR A 1 89 ? 0.959 -15.996 0.571 1.00 89.19 89 THR A C 1
ATOM 700 O O . THR A 1 89 ? 0.081 -16.858 0.598 1.00 89.19 89 THR A O 1
ATOM 703 N N . PHE A 1 90 ? 0.897 -14.932 -0.226 1.00 88.75 90 PHE A N 1
ATOM 704 C CA . PHE A 1 90 ? -0.137 -14.725 -1.229 1.00 88.75 90 PHE A CA 1
ATOM 705 C C . PHE A 1 90 ? 0.531 -14.504 -2.584 1.00 88.75 90 PHE A C 1
ATOM 707 O O . PHE A 1 90 ? 1.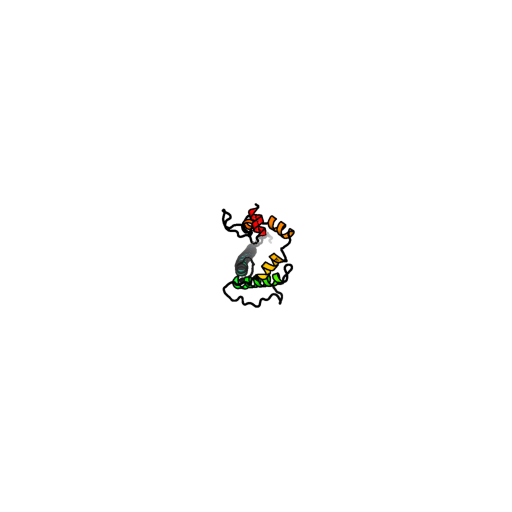337 -13.588 -2.739 1.00 88.75 90 PHE A O 1
ATOM 714 N N . ASP A 1 91 ? 0.212 -15.366 -3.546 1.00 91.62 91 ASP A N 1
ATOM 715 C CA . ASP A 1 91 ? 0.658 -15.205 -4.925 1.00 91.62 91 ASP A CA 1
ATOM 716 C C . ASP A 1 91 ? -0.301 -14.275 -5.675 1.00 91.62 91 ASP A C 1
ATOM 718 O O . ASP A 1 91 ? -1.441 -14.635 -5.972 1.00 91.62 91 ASP A O 1
ATOM 722 N N . ILE A 1 92 ? 0.184 -13.071 -5.977 1.00 90.12 92 ILE A N 1
ATOM 723 C CA . ILE A 1 92 ? -0.557 -12.021 -6.689 1.00 90.12 92 ILE A CA 1
ATOM 724 C C . ILE A 1 92 ? -0.735 -12.382 -8.176 1.00 90.12 92 ILE A C 1
ATOM 726 O O . ILE A 1 92 ? -1.607 -11.833 -8.843 1.00 90.12 92 ILE A O 1
ATOM 730 N N . LEU A 1 93 ? 0.064 -13.314 -8.705 1.00 91.94 93 LEU A N 1
ATOM 731 C CA . LEU A 1 93 ? -0.002 -13.759 -10.100 1.00 91.94 93 LEU A CA 1
ATOM 732 C C . LEU A 1 93 ? -0.867 -15.013 -10.284 1.00 91.94 93 LEU A C 1
ATOM 734 O O . LEU A 1 93 ? -1.072 -15.460 -11.414 1.00 91.94 93 LEU A O 1
ATOM 738 N N . ALA A 1 94 ? -1.392 -15.583 -9.196 1.00 91.81 94 ALA A N 1
ATOM 739 C CA . ALA A 1 94 ? -2.280 -16.731 -9.265 1.00 91.81 94 ALA A CA 1
ATOM 740 C C . ALA A 1 94 ? -3.603 -16.366 -9.953 1.00 91.81 94 ALA A C 1
ATOM 742 O O . ALA A 1 94 ? -4.137 -15.275 -9.774 1.00 91.81 94 ALA A O 1
ATOM 743 N N . ALA A 1 95 ? -4.221 -17.325 -10.648 1.00 88.94 95 ALA A N 1
ATOM 744 C CA . ALA A 1 95 ? -5.525 -17.119 -11.290 1.00 88.94 95 ALA A CA 1
ATOM 745 C C . ALA A 1 95 ? -6.640 -16.710 -10.303 1.00 88.94 95 ALA A C 1
ATOM 747 O O . ALA A 1 95 ? -7.630 -16.107 -10.697 1.00 88.94 95 ALA A O 1
ATOM 748 N N . THR A 1 96 ? -6.478 -17.023 -9.013 1.00 86.75 96 THR A N 1
ATOM 749 C CA . THR A 1 96 ? -7.405 -16.626 -7.942 1.00 86.75 96 THR A CA 1
ATOM 750 C C . THR A 1 96 ? -7.192 -15.198 -7.432 1.00 86.75 96 THR A C 1
ATOM 752 O O . THR A 1 96 ? -7.964 -14.734 -6.597 1.00 86.75 96 THR A O 1
ATOM 755 N N . ALA A 1 97 ? -6.122 -14.518 -7.852 1.00 89.94 97 ALA A N 1
ATOM 756 C CA . ALA A 1 97 ? -5.796 -13.147 -7.468 1.00 89.94 97 ALA A CA 1
ATOM 757 C C . ALA A 1 97 ? -6.485 -12.144 -8.410 1.00 89.94 97 ALA A C 1
ATOM 759 O O . ALA A 1 97 ? -5.848 -11.325 -9.066 1.00 89.94 97 ALA A O 1
ATOM 760 N N . SER A 1 98 ? -7.814 -12.222 -8.478 1.00 89.12 98 SER A N 1
ATOM 761 C CA . SER A 1 98 ? -8.650 -11.356 -9.312 1.00 89.12 98 SER A CA 1
ATOM 762 C C . SER A 1 98 ? -9.751 -10.698 -8.487 1.00 89.12 98 SER A C 1
ATOM 764 O O . SER A 1 98 ? -10.346 -11.347 -7.626 1.00 89.12 98 SER A O 1
ATOM 766 N N . VAL A 1 99 ? -10.067 -9.442 -8.799 1.00 89.75 99 VAL A N 1
ATOM 767 C CA . VAL A 1 99 ? -11.190 -8.701 -8.211 1.00 89.75 99 VAL A CA 1
ATOM 768 C C . VAL A 1 99 ? -12.188 -8.375 -9.316 1.00 89.75 99 VAL A C 1
ATOM 770 O O . VAL A 1 99 ? -11.794 -7.857 -10.361 1.00 89.75 99 VAL A O 1
ATOM 773 N N . ASP A 1 100 ? -13.470 -8.661 -9.089 1.00 89.12 100 ASP A N 1
ATOM 774 C CA . ASP A 1 100 ? -14.556 -8.288 -10.004 1.00 89.12 100 ASP A CA 1
ATOM 775 C C . ASP A 1 100 ? -14.920 -6.804 -9.827 1.00 89.12 100 ASP A C 1
ATOM 777 O O . ASP A 1 100 ? -15.933 -6.437 -9.232 1.00 89.12 100 ASP A O 1
ATOM 781 N N . LYS A 1 101 ? -13.999 -5.934 -10.252 1.00 88.00 101 LYS A N 1
ATOM 782 C CA . LYS A 1 101 ? -14.100 -4.478 -10.135 1.00 88.00 101 LYS A CA 1
ATOM 783 C C . LYS A 1 101 ? -13.332 -3.801 -11.262 1.00 88.00 101 LYS A C 1
ATOM 785 O O . LYS A 1 101 ? -12.229 -4.207 -11.623 1.00 88.00 101 LYS A O 1
ATOM 790 N N . SER A 1 102 ? -13.909 -2.732 -11.810 1.00 87.38 102 SER A N 1
ATOM 791 C CA . SER A 1 102 ? -13.235 -1.906 -12.812 1.00 87.38 102 SER A CA 1
ATOM 792 C C . SER A 1 102 ? -12.391 -0.823 -12.148 1.00 87.38 102 SER A C 1
ATOM 794 O O . SER A 1 102 ? -12.903 0.010 -11.401 1.00 87.38 102 SER A O 1
ATOM 796 N N . TYR A 1 103 ? -11.106 -0.795 -12.493 1.00 88.25 103 TYR A N 1
ATOM 797 C CA . TYR A 1 103 ? -10.132 0.195 -12.026 1.00 88.25 103 TYR A CA 1
ATOM 798 C C . TYR A 1 103 ? -9.804 1.260 -13.087 1.00 88.25 103 TYR A C 1
ATOM 800 O O . TYR A 1 103 ? -8.774 1.926 -13.022 1.00 88.25 103 TYR A O 1
ATOM 808 N N . ALA A 1 104 ? -10.672 1.422 -14.092 1.00 85.06 104 ALA A N 1
ATOM 809 C CA . ALA A 1 104 ? -10.484 2.388 -15.179 1.00 85.06 104 ALA A CA 1
ATOM 810 C C . ALA A 1 104 ? -10.853 3.839 -14.797 1.00 85.06 104 ALA A C 1
ATOM 812 O O . ALA A 1 104 ? -10.647 4.755 -15.591 1.00 85.06 104 ALA A O 1
ATOM 813 N N . SER A 1 105 ? -11.420 4.055 -13.606 1.00 81.19 105 SER A N 1
ATOM 814 C CA . SER A 1 105 ? -11.829 5.379 -13.126 1.00 81.19 105 SER A CA 1
ATOM 815 C C . SER A 1 105 ? -10.629 6.249 -12.726 1.00 81.19 105 SER A C 1
ATOM 817 O O . SER A 1 105 ? -9.614 5.759 -12.229 1.00 81.19 105 SER A O 1
ATOM 819 N N . SER A 1 106 ? -10.763 7.567 -12.896 1.00 74.81 106 SER A N 1
ATOM 820 C CA . SER A 1 106 ? -9.773 8.563 -12.458 1.00 74.81 106 SER A CA 1
ATOM 821 C C . SER A 1 106 ? -9.780 8.811 -10.946 1.00 74.81 106 SER A C 1
ATOM 823 O O . SER A 1 106 ? -8.907 9.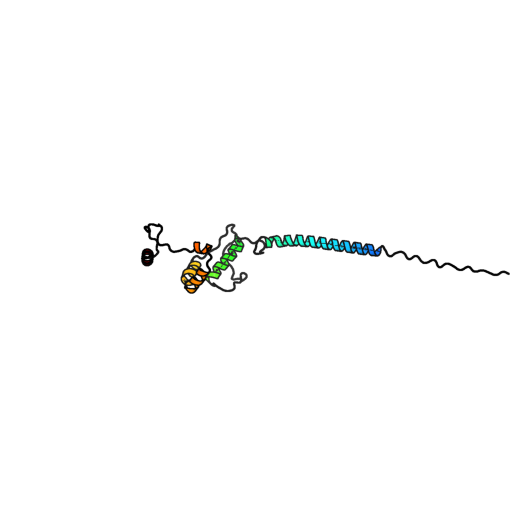514 -10.440 1.00 74.81 106 SER A O 1
ATOM 825 N N . VAL A 1 107 ? -10.747 8.248 -10.217 1.00 72.75 107 VAL A N 1
ATOM 826 C CA . VAL A 1 107 ? -10.886 8.403 -8.765 1.00 72.75 107 VAL A CA 1
ATOM 827 C C . VAL A 1 107 ? -10.465 7.111 -8.073 1.00 72.75 107 VAL A C 1
ATOM 829 O O . VAL A 1 107 ? -10.993 6.040 -8.370 1.00 72.75 107 VAL A O 1
ATOM 832 N N . ALA A 1 108 ? -9.524 7.217 -7.134 1.00 62.06 108 ALA A N 1
ATOM 833 C CA . ALA A 1 108 ? -9.082 6.092 -6.319 1.00 62.06 108 ALA A CA 1
ATOM 834 C C . ALA A 1 108 ? -10.237 5.599 -5.432 1.00 62.06 108 ALA A C 1
ATOM 836 O O . ALA A 1 108 ? -10.722 6.337 -4.577 1.00 62.06 108 ALA A O 1
ATOM 837 N N . THR A 1 109 ? -10.676 4.355 -5.630 1.00 75.56 109 THR A N 1
ATOM 838 C CA . THR A 1 109 ? -11.652 3.703 -4.747 1.00 75.56 109 THR A CA 1
ATOM 839 C C . THR A 1 109 ? -11.130 2.329 -4.356 1.00 75.56 109 THR A C 1
ATOM 841 O O . THR A 1 109 ? -10.891 1.478 -5.209 1.00 75.56 109 THR A O 1
ATOM 844 N N . THR A 1 110 ? -10.942 2.115 -3.059 1.00 85.38 110 THR A N 1
ATOM 845 C CA . THR A 1 110 ? -10.622 0.814 -2.464 1.00 85.38 110 THR A CA 1
ATOM 846 C C . THR A 1 110 ? -11.772 0.395 -1.566 1.00 85.38 110 THR A C 1
ATOM 848 O O . THR A 1 110 ? -12.412 1.233 -0.924 1.00 85.38 110 THR A O 1
ATOM 851 N N . ASP A 1 111 ? -12.045 -0.900 -1.528 1.00 84.69 111 ASP A N 1
ATOM 852 C CA . ASP A 1 111 ? -13.130 -1.461 -0.742 1.00 84.69 111 ASP A CA 1
ATOM 853 C C . ASP A 1 111 ? -12.580 -1.935 0.601 1.00 84.69 111 ASP A C 1
ATOM 855 O O . ASP A 1 111 ? -11.723 -2.817 0.684 1.00 84.69 111 ASP A O 1
ATOM 859 N N . ILE A 1 112 ? -13.073 -1.318 1.676 1.00 81.38 112 ILE A N 1
ATOM 860 C CA . ILE A 1 112 ? -12.725 -1.682 3.050 1.00 81.38 112 ILE A CA 1
ATOM 861 C C . ILE A 1 112 ? -13.922 -2.384 3.684 1.00 81.38 112 ILE A C 1
ATOM 863 O O . ILE A 1 112 ? -14.974 -1.784 3.921 1.00 81.38 112 ILE A O 1
ATOM 867 N N . TYR A 1 113 ? -13.741 -3.655 4.035 1.00 82.31 113 TYR A N 1
ATOM 868 C CA . TYR A 1 113 ? -14.745 -4.428 4.756 1.00 82.31 113 TYR A CA 1
ATOM 869 C C . TYR A 1 113 ? -14.751 -4.035 6.237 1.00 82.31 113 TYR A C 1
ATOM 871 O O . TYR A 1 113 ? -13.972 -4.544 7.041 1.00 82.31 113 TYR A O 1
ATOM 879 N N . GLN A 1 114 ? -15.656 -3.132 6.629 1.00 78.81 114 GLN A N 1
ATOM 880 C CA . GLN A 1 114 ? -15.764 -2.665 8.022 1.00 78.81 114 GLN A CA 1
ATOM 881 C C . GLN A 1 114 ? -15.994 -3.795 9.043 1.00 78.81 114 GLN A C 1
ATOM 883 O O . GLN A 1 114 ? -15.702 -3.635 10.229 1.00 78.81 114 GLN A O 1
ATOM 888 N N . THR A 1 115 ? -16.555 -4.924 8.613 1.00 87.69 115 THR A N 1
ATOM 889 C CA . THR A 1 115 ? -16.760 -6.108 9.455 1.00 87.69 115 THR A CA 1
ATOM 890 C C . THR A 1 115 ? -15.444 -6.764 9.858 1.00 87.69 115 THR A C 1
ATOM 892 O O . THR A 1 115 ? -15.334 -7.211 10.996 1.00 87.69 115 THR A O 1
ATOM 895 N N . TYR A 1 116 ? -14.430 -6.750 8.990 1.00 88.94 116 TYR A N 1
ATOM 896 C CA . TYR A 1 116 ? -13.122 -7.343 9.269 1.00 88.94 116 TYR A CA 1
ATOM 897 C C . TYR A 1 116 ? -12.414 -6.647 10.436 1.00 88.94 116 TYR A C 1
ATOM 899 O O . TYR A 1 116 ? -11.964 -7.299 11.372 1.00 88.94 116 TYR A O 1
ATOM 907 N N . ILE A 1 117 ? -12.410 -5.310 10.450 1.00 88.50 117 ILE A N 1
ATOM 908 C CA . ILE A 1 117 ? -11.809 -4.533 11.545 1.00 88.50 117 ILE A CA 1
ATOM 909 C C . ILE A 1 117 ? -12.505 -4.845 12.877 1.00 88.50 117 ILE A C 1
ATOM 911 O O . ILE A 1 117 ? -11.851 -5.009 13.906 1.00 88.50 117 ILE A O 1
ATOM 915 N N . ARG A 1 118 ? -13.840 -4.965 12.867 1.00 89.75 118 ARG A N 1
ATOM 916 C CA . ARG A 1 118 ? -14.603 -5.336 14.067 1.00 89.75 118 ARG A CA 1
ATOM 917 C C . ARG A 1 118 ? -14.291 -6.761 14.521 1.00 89.75 118 ARG A C 1
ATOM 919 O O . ARG A 1 118 ? -14.138 -6.964 15.718 1.00 89.75 118 ARG A O 1
ATOM 926 N N . HIS A 1 119 ? -14.172 -7.712 13.596 1.00 90.25 119 HIS A N 1
ATOM 927 C CA . HIS A 1 119 ? -13.785 -9.091 13.900 1.00 90.25 119 HIS A CA 1
ATOM 928 C C . HIS A 1 119 ? -12.406 -9.153 14.565 1.00 90.25 119 HIS A C 1
ATOM 930 O O . HIS A 1 119 ? -12.254 -9.772 15.615 1.00 90.25 119 HIS A O 1
ATOM 936 N N . LEU A 1 120 ? -11.428 -8.421 14.022 1.00 90.19 120 LEU A N 1
ATOM 937 C CA . LEU A 1 120 ? -10.104 -8.310 14.625 1.00 90.19 120 LEU A CA 1
ATOM 938 C C . LEU A 1 120 ? -10.193 -7.808 16.071 1.00 90.19 120 LEU A C 1
ATOM 940 O O . LEU A 1 120 ? -9.728 -8.482 16.982 1.00 90.19 120 LEU A O 1
ATOM 944 N N . VAL A 1 121 ? -10.834 -6.661 16.310 1.00 89.75 121 VAL A N 1
ATOM 945 C CA . VAL A 1 121 ? -10.859 -6.033 17.646 1.00 89.75 121 VAL A CA 1
ATOM 946 C C . VAL A 1 121 ? -11.707 -6.812 18.659 1.00 89.75 121 VAL A C 1
ATOM 948 O O . VAL A 1 121 ? -11.370 -6.838 19.840 1.00 89.75 121 VAL A O 1
ATOM 951 N N . LEU A 1 122 ? -12.815 -7.417 18.226 1.00 90.69 122 LEU A N 1
ATOM 952 C CA . LEU A 1 122 ? -13.797 -8.036 19.123 1.00 90.69 122 LEU A CA 1
ATOM 953 C C . LEU A 1 122 ? -13.654 -9.553 19.256 1.00 90.69 122 LEU A C 1
ATOM 955 O O . LEU A 1 122 ? -14.303 -10.131 20.127 1.00 90.69 122 LEU A O 1
ATOM 959 N N . SER A 1 123 ? -12.872 -10.212 18.401 1.00 91.38 123 SER A N 1
ATOM 960 C CA . SER A 1 123 ? -12.785 -11.679 18.383 1.00 91.38 123 SER A CA 1
ATOM 961 C C . SER A 1 123 ? -11.356 -12.214 18.353 1.00 91.38 123 SER A 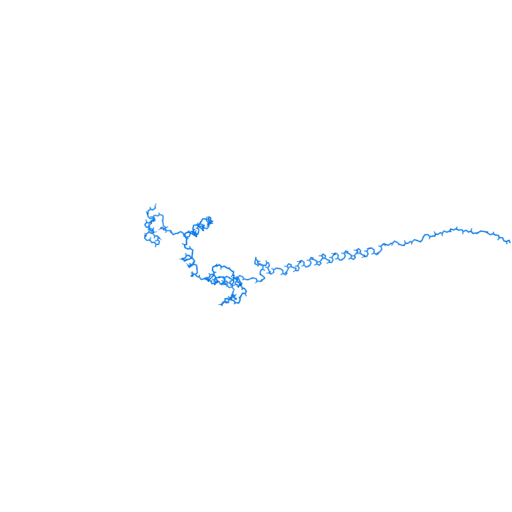C 1
ATOM 963 O O . SER A 1 123 ? -11.103 -13.228 18.995 1.00 91.38 123 SER A O 1
ATOM 965 N N . GLU A 1 124 ? -10.418 -11.553 17.668 1.00 90.62 124 GLU A N 1
ATOM 966 C CA . GLU A 1 124 ? -9.040 -12.060 17.555 1.00 90.62 124 GLU A CA 1
ATOM 967 C C . GLU A 1 124 ? -8.059 -11.383 18.525 1.00 90.62 124 GLU A C 1
ATOM 969 O O . GLU A 1 124 ? -7.318 -12.051 19.245 1.00 90.62 124 GLU A O 1
ATOM 974 N N . LEU A 1 125 ? -8.057 -10.050 18.583 1.00 92.12 125 LEU A N 1
ATOM 975 C CA . LEU A 1 125 ? -7.094 -9.235 19.333 1.00 92.12 125 LEU A CA 1
ATOM 976 C C . LEU A 1 125 ? -7.576 -8.953 20.770 1.00 92.12 125 LEU A C 1
ATOM 978 O O . LEU A 1 125 ? -7.352 -7.872 21.315 1.00 92.12 125 LEU A O 1
ATOM 982 N N . THR A 1 126 ? -8.260 -9.912 21.396 1.00 93.62 126 THR A N 1
ATOM 983 C CA . THR A 1 126 ? -8.927 -9.716 22.696 1.00 93.62 126 THR A CA 1
ATOM 984 C C . THR A 1 126 ? -8.109 -10.178 23.903 1.00 93.62 126 THR A C 1
ATOM 986 O O . THR A 1 126 ? -8.549 -9.987 25.037 1.00 93.62 126 THR A O 1
ATOM 989 N N . SER A 1 127 ? -6.946 -10.810 23.705 1.00 95.06 127 SER A N 1
ATOM 990 C CA . SER A 1 127 ? -6.138 -11.319 24.820 1.00 95.06 127 SER A CA 1
ATOM 991 C C . SER A 1 127 ? -5.414 -10.202 25.576 1.00 95.06 127 SER A C 1
ATOM 993 O O . SER A 1 127 ? -4.976 -9.196 25.008 1.00 95.06 127 SER A O 1
ATOM 995 N N . ILE A 1 128 ? -5.266 -10.387 26.891 1.00 94.25 128 ILE A N 1
ATOM 996 C CA . ILE A 1 128 ? -4.607 -9.412 27.770 1.00 94.25 128 ILE A CA 1
ATOM 997 C C . ILE A 1 128 ? -3.120 -9.320 27.420 1.00 94.25 128 ILE A C 1
ATOM 999 O O . ILE A 1 128 ? -2.556 -8.230 27.388 1.00 94.25 128 ILE A O 1
ATOM 1003 N N . GLU A 1 129 ? -2.489 -10.448 27.109 1.00 96.44 129 GLU A N 1
ATOM 1004 C CA . GLU A 1 129 ? -1.078 -10.537 26.747 1.00 96.44 129 GLU A CA 1
ATOM 1005 C C . GLU A 1 129 ? -0.790 -9.724 25.481 1.00 96.44 129 GLU A C 1
ATOM 1007 O O . GLU A 1 129 ? 0.162 -8.939 25.458 1.00 96.44 129 GLU A O 1
ATOM 1012 N N . TYR A 1 130 ? -1.652 -9.848 24.464 1.00 93.44 130 TYR A N 1
ATOM 1013 C CA . TYR A 1 130 ? -1.558 -9.055 23.242 1.00 93.44 130 TYR A CA 1
ATOM 1014 C C . TYR A 1 130 ? -1.697 -7.560 23.546 1.00 93.44 130 TYR A C 1
ATOM 1016 O O . TYR A 1 130 ? -0.856 -6.763 23.120 1.00 93.44 130 TYR A O 1
ATOM 1024 N N . ALA A 1 131 ? -2.709 -7.171 24.328 1.00 91.94 131 ALA A N 1
ATOM 1025 C CA . ALA A 1 131 ? -2.936 -5.774 24.687 1.00 91.94 131 ALA A CA 1
ATOM 1026 C C . ALA A 1 131 ? -1.747 -5.171 25.455 1.00 91.94 131 ALA A C 1
ATOM 1028 O O . ALA A 1 131 ? -1.278 -4.084 25.121 1.00 91.94 131 ALA A O 1
ATOM 1029 N N . VAL A 1 132 ? -1.215 -5.882 26.454 1.00 94.50 132 VAL A N 1
ATOM 1030 C CA . VAL A 1 132 ? -0.105 -5.410 27.295 1.00 94.50 132 VAL A CA 1
ATOM 1031 C C . VAL A 1 132 ? 1.169 -5.191 26.480 1.00 94.50 132 VAL A C 1
ATOM 1033 O O . VAL A 1 132 ? 1.832 -4.167 26.659 1.00 94.50 132 VAL A O 1
ATOM 1036 N N . VAL A 1 133 ? 1.522 -6.128 25.595 1.00 96.25 133 VAL A N 1
ATOM 1037 C CA . VAL A 1 133 ? 2.720 -6.004 24.751 1.00 96.25 133 VAL A CA 1
ATOM 1038 C C . VAL A 1 133 ? 2.589 -4.807 23.810 1.00 96.25 133 VAL A C 1
ATOM 1040 O O . VAL A 1 133 ? 3.474 -3.952 23.800 1.00 96.25 133 VAL A O 1
ATOM 1043 N N . ASN A 1 134 ? 1.465 -4.693 23.095 1.00 92.38 134 ASN A N 1
ATOM 1044 C CA . ASN A 1 134 ? 1.261 -3.625 22.114 1.00 92.38 134 ASN A CA 1
ATOM 1045 C C . ASN A 1 134 ? 1.156 -2.233 22.760 1.00 92.38 134 ASN A C 1
ATOM 1047 O O . ASN A 1 134 ? 1.689 -1.264 22.219 1.00 92.38 134 ASN A O 1
ATOM 1051 N N . LEU A 1 135 ? 0.530 -2.124 23.939 1.00 91.75 135 LEU A N 1
ATOM 1052 C CA . LEU A 1 135 ? 0.460 -0.863 24.685 1.00 91.75 135 LEU A CA 1
ATOM 1053 C C . LEU A 1 135 ? 1.837 -0.407 25.185 1.00 91.75 135 LEU A C 1
ATOM 1055 O O . LEU A 1 135 ? 2.114 0.789 25.190 1.00 91.75 135 LEU A O 1
ATOM 1059 N N . ARG A 1 136 ? 2.722 -1.335 25.579 1.00 93.88 136 ARG A N 1
ATOM 1060 C CA . ARG A 1 136 ? 4.089 -0.999 26.020 1.00 93.88 136 ARG A CA 1
ATOM 1061 C C . ARG A 1 136 ? 5.010 -0.591 24.876 1.00 93.88 136 ARG A C 1
ATOM 1063 O O . ARG A 1 136 ? 5.933 0.183 25.106 1.00 93.88 136 ARG A O 1
ATOM 1070 N N . SER A 1 137 ? 4.776 -1.099 23.668 1.00 95.00 137 SER A N 1
ATOM 1071 C CA . SER A 1 137 ? 5.527 -0.705 22.470 1.00 95.00 137 SER A CA 1
ATOM 1072 C C . SER A 1 137 ? 4.984 0.555 21.793 1.00 95.00 137 SER A C 1
ATOM 1074 O O . SER A 1 137 ? 5.530 0.988 20.778 1.00 95.00 137 SER A O 1
ATOM 1076 N N . LEU A 1 138 ? 3.897 1.135 22.306 1.00 91.88 138 LEU A N 1
ATOM 1077 C CA . LEU A 1 138 ? 3.256 2.278 21.678 1.00 91.88 138 LEU A CA 1
ATOM 1078 C C . LEU A 1 138 ? 4.120 3.538 21.808 1.00 91.88 138 LEU A C 1
ATOM 1080 O O . LEU A 1 138 ? 4.575 3.891 22.896 1.00 91.88 138 LEU A O 1
ATOM 1084 N N . SER A 1 139 ? 4.329 4.252 20.700 1.00 94.12 139 SER A N 1
ATOM 1085 C CA . SER A 1 139 ? 5.100 5.496 20.735 1.00 94.12 139 SER A CA 1
ATOM 1086 C C . SER A 1 139 ? 4.321 6.627 21.412 1.00 94.12 139 SER A C 1
ATOM 1088 O O . SER A 1 139 ? 3.089 6.648 21.397 1.00 94.12 139 SER A O 1
ATOM 1090 N N . GLY A 1 140 ? 5.037 7.618 21.958 1.00 91.00 140 GLY A N 1
ATOM 1091 C CA . GLY A 1 140 ? 4.412 8.770 22.621 1.00 91.00 140 GLY A CA 1
ATOM 1092 C C . GLY A 1 140 ? 3.405 9.510 21.732 1.00 91.00 140 GLY A C 1
ATOM 1093 O O . GLY A 1 140 ? 2.335 9.880 22.202 1.00 91.00 140 GLY A O 1
ATOM 1094 N N . HIS A 1 141 ? 3.693 9.636 20.430 1.00 91.38 141 HIS A N 1
ATOM 1095 C CA . HIS A 1 141 ? 2.755 10.204 19.457 1.00 91.38 141 HIS A CA 1
ATOM 1096 C C . HIS A 1 141 ? 1.451 9.399 19.376 1.00 91.38 141 HIS A C 1
ATOM 1098 O O . HIS A 1 141 ? 0.370 9.970 19.459 1.00 91.38 141 HIS A O 1
ATOM 1104 N N . HIS A 1 142 ? 1.532 8.072 19.248 1.00 87.75 142 HIS A N 1
ATOM 1105 C CA . HIS A 1 142 ? 0.340 7.229 19.115 1.00 87.75 142 HIS A CA 1
ATOM 1106 C C . HIS A 1 142 ? -0.442 7.082 20.421 1.00 87.75 142 HIS A C 1
ATOM 1108 O O . HIS A 1 142 ? -1.651 6.875 20.376 1.00 87.75 142 HIS A O 1
ATOM 1114 N N . CYS A 1 143 ? 0.210 7.241 21.575 1.00 87.44 143 CYS A N 1
ATOM 1115 C CA . CYS A 1 143 ? -0.465 7.236 22.872 1.00 87.44 143 CYS A CA 1
ATOM 1116 C C . CYS A 1 143 ? -1.560 8.315 22.953 1.00 87.44 143 CYS A C 1
ATOM 1118 O O . CYS A 1 143 ? -2.642 8.057 23.475 1.00 87.44 143 CYS A O 1
ATOM 1120 N N . MET A 1 144 ? -1.326 9.479 22.337 1.00 86.12 144 MET A N 1
ATOM 1121 C CA . MET A 1 144 ? -2.303 10.573 22.279 1.00 86.12 144 MET A CA 1
ATOM 1122 C C . MET A 1 144 ? -3.541 10.253 21.430 1.00 86.12 144 MET A C 1
ATOM 1124 O O . MET A 1 144 ? -4.565 10.912 21.578 1.00 86.12 144 MET A O 1
ATOM 1128 N N . TRP A 1 145 ? -3.457 9.248 20.555 1.00 86.88 145 TRP A N 1
ATOM 1129 C CA . TRP A 1 145 ? -4.540 8.827 19.663 1.00 86.88 145 TRP A CA 1
ATOM 1130 C C . TRP A 1 145 ? -5.274 7.575 20.150 1.00 86.88 145 TRP A C 1
ATOM 1132 O O . TRP A 1 145 ? -6.206 7.120 19.484 1.00 86.88 145 TRP A O 1
ATOM 1142 N N . ILE A 1 146 ? -4.900 7.009 21.306 1.00 84.50 146 ILE A N 1
ATOM 1143 C CA . ILE A 1 146 ? -5.713 5.954 21.909 1.00 84.50 146 ILE A CA 1
ATOM 1144 C C . ILE A 1 146 ? -7.046 6.570 22.319 1.00 84.50 146 ILE A C 1
ATOM 1146 O O . ILE A 1 146 ? -7.103 7.445 23.185 1.00 84.50 146 ILE A O 1
ATOM 1150 N N . ALA A 1 147 ? -8.132 6.060 21.740 1.00 77.38 147 ALA A N 1
ATOM 1151 C CA . ALA A 1 147 ? -9.474 6.357 22.205 1.00 77.38 147 ALA A CA 1
ATOM 1152 C C . ALA A 1 147 ? -9.628 5.845 23.644 1.00 77.38 147 ALA A C 1
ATOM 1154 O O . ALA A 1 147 ? -9.874 4.663 23.897 1.00 77.38 147 ALA A O 1
ATOM 1155 N N . THR A 1 148 ? -9.448 6.742 24.607 1.00 78.81 148 THR A N 1
ATOM 1156 C CA . THR A 1 148 ? -9.784 6.467 25.998 1.00 78.81 148 THR A CA 1
ATOM 1157 C C . THR A 1 148 ? -11.275 6.683 26.174 1.00 78.81 148 THR A C 1
ATOM 1159 O O . THR A 1 148 ? -11.861 7.631 25.658 1.00 78.81 148 THR A O 1
ATOM 1162 N N . GLN A 1 149 ? -11.928 5.768 26.879 1.00 86.88 149 GLN A N 1
ATOM 1163 C CA . GLN A 1 149 ? -13.326 5.969 27.219 1.00 86.88 149 GLN A CA 1
ATOM 1164 C C . GLN A 1 149 ? -13.376 7.097 28.264 1.00 86.88 149 GLN A C 1
ATOM 1166 O O . GLN A 1 149 ? -12.866 6.939 29.373 1.00 86.88 149 GLN A O 1
ATOM 1171 N N . TYR A 1 150 ? -13.960 8.243 27.938 1.00 88.75 150 TYR A N 1
ATOM 1172 C CA . TYR A 1 150 ? -14.093 9.346 28.892 1.00 88.75 150 TYR A CA 1
ATOM 1173 C C . TYR A 1 150 ? -15.229 9.073 29.889 1.00 88.75 150 TYR A C 1
ATOM 1175 O O . TYR A 1 150 ? -16.060 8.188 29.672 1.00 88.75 150 TYR A O 1
ATOM 1183 N N . CYS A 1 151 ? -15.206 9.756 31.031 1.00 93.88 151 CYS A N 1
ATOM 1184 C CA . CYS A 1 151 ? -16.254 9.657 32.053 1.00 93.88 151 CYS A CA 1
ATOM 1185 C C . CYS A 1 151 ? -17.174 10.887 32.027 1.00 93.88 151 CYS A C 1
ATOM 1187 O O . CYS A 1 151 ? -18.384 10.731 32.157 1.00 93.88 151 CYS A O 1
ATOM 1189 N N . TRP A 1 152 ? -16.607 12.072 31.774 1.00 94.81 152 TRP A N 1
ATOM 1190 C CA . TRP A 1 152 ? -17.323 13.344 31.678 1.00 94.81 152 TRP A CA 1
ATOM 1191 C C . TRP A 1 152 ? -16.837 14.159 30.481 1.00 94.81 152 TRP A C 1
ATOM 1193 O O . TRP A 1 152 ? -15.703 13.975 30.028 1.00 94.81 152 TRP A O 1
ATOM 1203 N N . VAL A 1 153 ? -17.700 15.037 29.971 1.00 94.38 153 VAL A N 1
ATOM 1204 C CA . VAL A 1 153 ? -17.365 16.000 28.903 1.00 94.38 153 VAL A CA 1
ATOM 1205 C C . VAL A 1 153 ? -16.774 17.287 29.479 1.00 94.38 153 VAL A C 1
ATOM 1207 O O . VAL A 1 153 ? -15.948 17.932 28.836 1.00 94.38 153 VAL A O 1
ATOM 1210 N N . ASP A 1 154 ? -17.195 17.656 30.685 1.00 93.62 154 ASP A N 1
ATOM 1211 C CA . ASP A 1 154 ? -16.851 18.892 31.376 1.00 93.62 154 ASP A CA 1
ATOM 1212 C C . ASP A 1 154 ? -16.033 18.638 32.651 1.00 93.62 154 ASP A C 1
ATOM 1214 O O . ASP A 1 154 ? -16.011 17.534 33.201 1.00 93.62 154 ASP A O 1
ATOM 1218 N N . LEU A 1 155 ? -15.352 19.684 33.124 1.00 91.50 155 LEU A N 1
ATOM 1219 C CA . LEU A 1 155 ? -14.544 19.625 34.346 1.00 91.50 155 LEU A CA 1
ATOM 1220 C C . LEU A 1 155 ? -15.394 19.619 35.623 1.00 91.50 155 LEU A C 1
ATOM 1222 O O . LEU A 1 155 ? -14.933 19.094 36.634 1.00 91.50 155 LEU A O 1
ATOM 1226 N N . ASP A 1 156 ? -16.622 20.141 35.562 1.00 94.69 156 ASP A N 1
ATOM 1227 C CA . ASP A 1 156 ? -17.563 20.164 36.689 1.00 94.69 156 ASP A CA 1
ATOM 1228 C C . ASP A 1 156 ? -18.275 18.811 36.881 1.00 94.69 156 ASP A C 1
ATOM 1230 O O . ASP A 1 156 ? -19.102 18.662 37.781 1.00 94.69 156 ASP A O 1
ATOM 1234 N N . GLN A 1 157 ? -17.927 17.807 36.062 1.00 92.62 157 GLN A N 1
ATOM 1235 C CA . GLN A 1 157 ? -18.468 16.447 36.096 1.00 92.62 157 GLN A CA 1
ATOM 1236 C C . GLN A 1 157 ? -20.000 16.385 35.969 1.00 92.62 157 GLN A C 1
ATOM 1238 O O . GLN A 1 157 ? -20.632 15.429 36.422 1.00 92.62 157 GLN A O 1
ATOM 1243 N N . MET A 1 158 ? -20.610 17.382 35.327 1.00 94.19 158 MET A N 1
ATOM 1244 C CA . MET A 1 158 ? -22.060 17.492 35.193 1.00 94.19 158 MET A CA 1
ATOM 1245 C C . MET A 1 158 ? -22.618 16.560 34.112 1.00 94.19 158 MET A C 1
ATOM 1247 O O . MET A 1 158 ? -23.724 16.035 34.254 1.00 94.19 158 MET A O 1
ATOM 1251 N N . PHE A 1 159 ? -21.866 16.340 33.031 1.00 94.75 159 PHE A N 1
ATOM 1252 C CA . PHE A 1 159 ? -22.322 15.578 31.872 1.00 94.75 159 PHE A CA 1
ATOM 1253 C C . PHE A 1 159 ? -21.602 14.234 31.767 1.00 94.75 159 PHE A C 1
ATOM 1255 O O . PHE A 1 159 ? -20.489 14.131 31.246 1.00 94.75 159 PHE A O 1
ATOM 1262 N N . GLU A 1 160 ? -22.270 13.188 32.253 1.00 95.31 160 GLU A N 1
ATOM 1263 C CA . GLU A 1 160 ? -21.783 11.807 32.254 1.00 95.31 160 GLU A CA 1
ATOM 1264 C C . GLU A 1 160 ? -21.819 11.174 30.851 1.00 95.31 160 GLU A C 1
ATOM 1266 O O . GLU A 1 160 ? -22.835 11.223 30.157 1.00 95.31 160 GLU A O 1
ATOM 1271 N N . ILE A 1 161 ? -20.719 10.529 30.443 1.00 94.75 161 ILE A N 1
ATOM 1272 C CA . ILE A 1 161 ? -20.593 9.853 29.133 1.00 94.75 161 ILE A CA 1
ATOM 1273 C C . ILE A 1 161 ? -20.011 8.437 29.216 1.00 94.75 161 ILE A C 1
ATOM 1275 O O . ILE A 1 161 ? -19.685 7.828 28.193 1.00 94.75 161 ILE A O 1
ATOM 1279 N N . ALA A 1 162 ? -19.867 7.868 30.416 1.00 94.44 162 ALA A N 1
ATOM 1280 C CA . ALA A 1 162 ? -19.423 6.486 30.532 1.00 94.44 162 ALA A CA 1
ATOM 1281 C C . ALA A 1 162 ? -20.441 5.517 29.898 1.00 94.44 162 ALA A C 1
ATOM 1283 O O . ALA A 1 162 ? -21.628 5.547 30.199 1.00 94.44 162 ALA A O 1
ATOM 1284 N N . HIS A 1 163 ? -19.959 4.566 29.092 1.00 92.81 163 HIS A N 1
ATOM 1285 C CA . HIS A 1 163 ? -20.803 3.588 28.384 1.00 92.81 163 HIS A CA 1
ATOM 1286 C C . HIS A 1 163 ? -21.651 2.650 29.271 1.00 92.81 163 HIS A C 1
ATOM 1288 O O . HIS A 1 163 ? -22.490 1.921 28.751 1.00 92.81 163 HIS A O 1
ATOM 1294 N N . SER A 1 164 ? -21.426 2.600 30.589 1.00 94.12 164 SER A N 1
ATOM 1295 C CA . SER A 1 164 ? -22.230 1.784 31.511 1.00 94.12 164 SER A CA 1
ATOM 1296 C C . SER A 1 164 ? -22.308 2.411 32.901 1.00 94.12 164 SER A C 1
ATOM 1298 O O . SER A 1 164 ? -21.340 3.020 33.360 1.00 94.12 164 SER A O 1
ATOM 1300 N N . ALA A 1 165 ? -23.413 2.172 33.614 1.00 95.00 165 ALA A N 1
ATOM 1301 C CA . ALA A 1 165 ? -23.605 2.646 34.989 1.00 95.00 165 ALA A CA 1
ATOM 1302 C C . ALA A 1 165 ? -22.511 2.135 35.944 1.00 95.00 165 ALA A C 1
ATOM 1304 O O . ALA A 1 165 ? -21.984 2.883 36.760 1.00 95.00 165 ALA A O 1
ATOM 1305 N N . ALA A 1 166 ? -22.086 0.875 35.786 1.00 95.31 166 ALA A N 1
ATOM 1306 C CA . ALA A 1 166 ? -20.985 0.314 36.567 1.00 95.31 166 ALA A CA 1
ATOM 1307 C C . ALA A 1 166 ? -19.656 1.048 36.321 1.00 95.31 166 ALA A C 1
ATOM 1309 O O . ALA A 1 166 ? -18.826 1.152 37.223 1.00 95.31 166 ALA A O 1
ATOM 1310 N N . ARG A 1 167 ? -19.425 1.540 35.097 1.00 93.62 167 ARG A N 1
ATOM 1311 C CA . ARG A 1 167 ? -18.251 2.354 34.779 1.00 93.62 167 ARG A CA 1
ATOM 1312 C C . ARG A 1 167 ? -18.382 3.758 35.356 1.00 93.62 167 ARG A C 1
ATOM 1314 O O . ARG A 1 167 ? -17.409 4.221 35.937 1.00 93.62 167 ARG A O 1
ATOM 1321 N N . GLN A 1 168 ? -19.562 4.366 35.264 1.00 95.62 168 GLN A N 1
ATOM 1322 C CA . GLN A 1 168 ? -19.837 5.675 35.853 1.00 95.62 168 GLN A CA 1
ATOM 1323 C C . GLN A 1 168 ? -19.591 5.674 37.368 1.00 95.62 168 GLN A C 1
ATOM 1325 O O . GLN A 1 168 ? -18.850 6.514 37.863 1.00 95.62 168 GLN A O 1
ATOM 1330 N N . ALA A 1 169 ? -20.061 4.642 38.075 1.00 95.50 169 ALA A N 1
ATOM 1331 C CA . ALA A 1 169 ? -19.809 4.470 39.507 1.00 95.50 169 ALA A CA 1
ATOM 1332 C C . ALA A 1 169 ? -18.313 4.329 39.858 1.00 95.50 169 ALA A C 1
ATOM 1334 O O . ALA A 1 169 ? -17.871 4.775 40.913 1.00 95.50 169 ALA A O 1
ATOM 1335 N N . ARG A 1 170 ? -17.502 3.719 38.978 1.00 94.56 170 ARG A N 1
ATOM 1336 C CA . ARG A 1 170 ? -16.038 3.684 39.156 1.00 94.56 170 ARG A CA 1
ATOM 1337 C C . ARG A 1 170 ? -15.388 5.033 38.873 1.00 94.56 170 ARG A C 1
ATOM 1339 O O . ARG A 1 170 ? -14.386 5.343 39.505 1.00 94.56 170 ARG A O 1
ATOM 1346 N N . CYS A 1 171 ? -15.915 5.792 37.913 1.00 94.00 171 CYS A N 1
ATOM 1347 C CA . CYS A 1 171 ? -15.435 7.137 37.626 1.00 94.00 171 CYS A CA 1
ATOM 1348 C C . CYS A 1 171 ? -15.673 8.045 38.839 1.00 94.00 171 CYS A C 1
ATOM 1350 O O . CYS A 1 171 ? -14.722 8.651 39.309 1.00 94.00 171 CYS A O 1
ATOM 1352 N N . SER A 1 172 ? -16.885 8.053 39.406 1.00 94.00 172 SER A N 1
ATOM 1353 C CA . SER A 1 172 ? -17.232 8.866 40.584 1.00 94.00 172 SER A CA 1
ATOM 1354 C C . SER A 1 172 ? -16.490 8.476 41.870 1.00 94.00 172 SER A C 1
ATOM 1356 O O . SER A 1 172 ? -16.527 9.218 42.843 1.00 94.00 172 SER A O 1
ATOM 1358 N N . ALA A 1 173 ? -15.874 7.290 41.907 1.00 92.81 173 ALA A N 1
ATOM 1359 C CA . ALA A 1 173 ? -15.120 6.785 43.054 1.00 92.81 173 ALA A CA 1
ATOM 1360 C C . ALA A 1 173 ? -13.605 7.069 42.982 1.00 92.81 173 ALA A C 1
ATOM 1362 O O . ALA A 1 173 ? -12.877 6.643 43.880 1.00 92.81 173 ALA A O 1
ATOM 1363 N N . ARG A 1 174 ? -13.122 7.710 41.909 1.00 74.56 174 ARG A N 1
ATOM 1364 C CA . ARG A 1 174 ? -11.729 8.164 41.759 1.00 74.56 174 ARG A CA 1
ATOM 1365 C C . ARG A 1 174 ? -11.570 9.602 42.219 1.00 74.56 174 ARG A C 1
ATOM 1367 O O . ARG A 1 174 ? -10.498 9.873 42.798 1.00 74.56 174 ARG A O 1
#

pLDDT: mean 85.55, std 13.64, range [39.28, 98.19]

Radius of gyration: 42.98 Å; chains: 1; bounding box: 129×37×113 Å

Sequence (174 aa):
MTQVPTIQASQDEVLTPPPSTTRNRRLYIGVWRGFAYVLGSLVCSCVYLVVLEPAFANDFWWAKYNATGHQALLVDLFNIKLVTQANGTFDILAATASVDKSYASSVATTDIYQTYIRHLVLSELTSIEYAVVNLRSLSGHHCMWIATQYCWVDLDQMFEIAHSAARQARCSAR

Secondary structure (DSSP, 8-state):
---------------PPP--HHHHHHHHHHHHHHHHHHHHHHHHHHHHHHHHHHHHTSTT--TT--IIIIIHHHHHHHHHHHHH-SSS---TTSTT---SS---SSS------HHHHHHIIIIIS--HHHHHHHHHT--HHHHTTS----SBSSTTS-SB--SSHHHHHHHTT-